Protein AF-A0A167JBM9-F1 (afdb_monomer_lite)

InterPro domains:
  IPR036678 MutS, connector domain superfamily [G3DSA:3.30.420.110] (1-94)

Radius of gyration: 15.7 Å; chains: 1; bounding box: 48×23×42 Å

Foldseek 3Di:
DVVVVCCCPVVVVDDDDDDDPCPQQNWLLVLQVCCQVVLPQPDPVCNPPRRDDDPVLQVQADPPDPSSSHGDPVNGVVSSVVSNVVSVCVVVVD

Structure (mmCIF, N/CA/C/O backbone):
data_AF-A0A167JBM9-F1
#
_entry.id   AF-A0A167JBM9-F1
#
loop_
_atom_site.group_PDB
_atom_site.id
_atom_site.type_symbol
_atom_site.label_atom_id
_atom_site.label_alt_id
_atom_site.label_comp_id
_atom_site.label_asym_id
_atom_site.label_entity_id
_atom_site.label_seq_id
_atom_site.pdbx_PDB_ins_code
_atom_site.Cartn_x
_atom_site.Cartn_y
_atom_site.Cartn_z
_atom_site.occupancy
_atom_site.B_iso_or_equiv
_atom_site.auth_seq_id
_atom_site.auth_comp_id
_atom_site.auth_asym_id
_atom_site.auth_atom_id
_atom_site.pdbx_PDB_model_num
ATOM 1 N N . ALA A 1 1 ? -21.679 -3.253 3.600 1.00 62.62 1 ALA A N 1
ATOM 2 C CA . ALA A 1 1 ? -22.316 -3.381 4.931 1.00 62.62 1 ALA A CA 1
ATOM 3 C C . ALA A 1 1 ? -21.912 -4.681 5.633 1.00 62.62 1 ALA A C 1
ATOM 5 O O . ALA A 1 1 ? -21.502 -4.617 6.784 1.00 62.62 1 ALA A O 1
ATOM 6 N N . GLU A 1 2 ? -21.937 -5.831 4.954 1.00 80.44 2 GLU A N 1
ATOM 7 C CA . GLU A 1 2 ? -21.565 -7.127 5.557 1.00 80.44 2 GLU A CA 1
ATOM 8 C C . GLU A 1 2 ? -20.083 -7.234 5.958 1.00 80.44 2 GLU A C 1
ATOM 10 O O . GLU A 1 2 ? -19.777 -7.645 7.071 1.00 80.44 2 GLU A O 1
ATOM 15 N N . THR A 1 3 ? -19.147 -6.740 5.143 1.00 81.38 3 THR A N 1
ATOM 16 C CA . THR A 1 3 ? -17.706 -6.726 5.477 1.00 81.38 3 THR A CA 1
ATOM 17 C C . THR A 1 3 ? -17.394 -5.944 6.758 1.00 81.38 3 THR A C 1
ATOM 19 O O . THR A 1 3 ? -16.547 -6.336 7.553 1.00 81.38 3 THR A O 1
ATOM 22 N N . GLN A 1 4 ? -18.133 -4.860 7.003 1.00 81.50 4 GLN A N 1
ATOM 23 C CA . GLN A 1 4 ? -18.010 -4.054 8.221 1.00 81.50 4 GLN A CA 1
ATOM 24 C C . GLN A 1 4 ? -18.533 -4.800 9.456 1.00 81.50 4 GLN A C 1
ATOM 26 O O . GLN A 1 4 ? -17.983 -4.644 10.545 1.00 81.50 4 GLN A O 1
ATOM 31 N N . LYS A 1 5 ? -19.564 -5.644 9.301 1.00 86.69 5 LYS A N 1
ATOM 32 C CA . LYS A 1 5 ? -20.039 -6.513 10.387 1.00 86.69 5 LYS A CA 1
ATOM 33 C C . LYS A 1 5 ? -18.995 -7.561 10.747 1.00 86.69 5 LYS A C 1
ATOM 35 O O . LYS A 1 5 ? -18.776 -7.793 11.930 1.00 86.69 5 LYS A O 1
ATOM 40 N N . ILE A 1 6 ? -18.318 -8.145 9.757 1.00 87.88 6 ILE A N 1
ATOM 41 C CA . ILE A 1 6 ? -17.230 -9.109 9.985 1.00 87.88 6 ILE A CA 1
ATOM 42 C C . ILE A 1 6 ? -16.124 -8.458 10.821 1.00 87.88 6 ILE A C 1
ATOM 44 O O . ILE A 1 6 ? -15.768 -8.983 11.872 1.00 87.88 6 ILE A O 1
ATOM 48 N N . MET A 1 7 ? -15.654 -7.269 10.428 1.00 85.00 7 MET A N 1
ATOM 49 C CA . MET A 1 7 ? -14.624 -6.553 11.190 1.00 85.00 7 MET A CA 1
ATOM 50 C C . MET A 1 7 ? -15.060 -6.221 12.619 1.00 85.00 7 MET A C 1
ATOM 52 O O . MET A 1 7 ? -14.299 -6.410 13.559 1.00 85.00 7 MET A O 1
ATOM 56 N N . LYS A 1 8 ? -16.292 -5.746 12.811 1.00 84.81 8 LYS A N 1
ATOM 57 C CA . LYS A 1 8 ? -16.780 -5.350 14.142 1.00 84.81 8 LYS A CA 1
ATOM 58 C C . LYS A 1 8 ? -17.128 -6.531 15.052 1.00 84.81 8 LYS A C 1
ATOM 60 O O . LYS A 1 8 ? -17.078 -6.372 16.264 1.00 84.81 8 LYS A O 1
ATOM 65 N N . SER A 1 9 ? -17.491 -7.685 14.490 1.00 88.69 9 SER A N 1
ATOM 66 C CA . SER A 1 9 ? -17.881 -8.873 15.266 1.00 88.69 9 SER A CA 1
ATOM 67 C C . SER A 1 9 ? -16.711 -9.802 15.573 1.00 88.69 9 SER A C 1
ATOM 69 O O . SER A 1 9 ? -16.612 -10.286 16.696 1.00 88.69 9 SER A O 1
ATOM 71 N N . LEU A 1 10 ? -15.824 -10.043 14.603 1.00 89.00 10 LEU A N 1
ATOM 72 C CA . LEU A 1 10 ? -14.719 -10.997 14.745 1.00 89.00 10 LEU A CA 1
ATOM 73 C C . LEU A 1 10 ? -13.412 -10.342 15.194 1.00 89.00 10 LEU A C 1
ATOM 75 O O . LEU A 1 10 ? -12.552 -11.024 15.741 1.00 89.00 10 LEU A O 1
ATOM 79 N N . LEU A 1 11 ? -13.255 -9.032 14.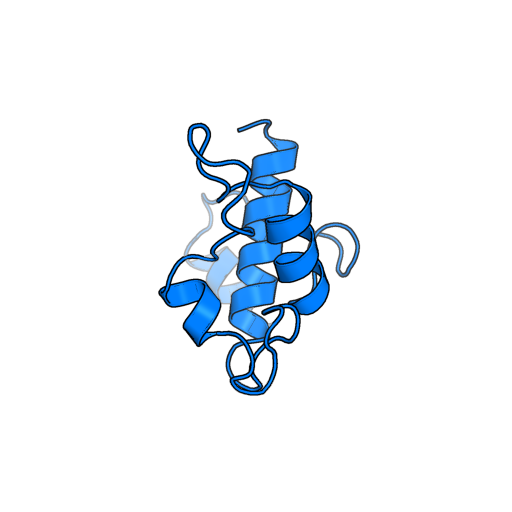980 1.00 86.31 11 LEU A N 1
ATOM 80 C CA . LEU A 1 11 ? -12.047 -8.279 15.332 1.00 86.31 11 LEU A CA 1
ATOM 81 C C . LEU A 1 11 ? -12.370 -7.096 16.273 1.00 86.31 11 LEU A C 1
ATOM 83 O O . LEU A 1 11 ? -11.965 -5.964 15.999 1.00 86.31 11 LEU A O 1
ATOM 87 N N . PRO A 1 12 ? -13.106 -7.311 17.386 1.00 83.12 12 PRO A N 1
ATOM 88 C CA . PRO A 1 12 ? -13.563 -6.219 18.248 1.00 83.12 12 PRO A CA 1
ATOM 89 C C . PRO A 1 12 ? -12.419 -5.505 18.983 1.00 83.12 12 PRO A C 1
ATOM 91 O O . PRO A 1 12 ? -12.560 -4.345 19.353 1.00 83.12 12 PRO A O 1
ATOM 94 N N . SER A 1 13 ? -11.286 -6.180 19.194 1.00 88.50 13 SER A N 1
ATOM 95 C CA . SER A 1 13 ? -10.105 -5.631 19.870 1.00 88.50 13 SER A CA 1
ATOM 96 C C . SER A 1 13 ? -9.107 -4.956 18.924 1.00 88.50 13 SER A C 1
ATOM 98 O O . SER A 1 13 ? -8.085 -4.449 19.380 1.00 88.50 13 SER A O 1
ATOM 100 N N . THR A 1 14 ? -9.355 -4.970 17.611 1.00 88.06 14 THR A N 1
ATOM 101 C CA . THR A 1 14 ? -8.452 -4.381 16.615 1.00 88.06 14 THR A CA 1
ATOM 102 C C . THR A 1 14 ? -8.799 -2.914 16.378 1.00 88.06 14 THR A C 1
ATOM 104 O O . THR A 1 14 ? -9.966 -2.559 16.210 1.00 88.06 14 THR A O 1
ATOM 107 N N . VAL A 1 15 ? -7.780 -2.055 16.313 1.00 86.81 15 VAL A N 1
ATOM 108 C CA . VAL A 1 15 ? -7.954 -0.642 15.957 1.00 86.81 15 VAL A CA 1
ATOM 109 C C . VAL A 1 15 ? -8.357 -0.540 14.487 1.00 86.81 15 VAL A C 1
ATOM 111 O O . VAL A 1 15 ? -7.644 -1.011 13.604 1.00 86.81 15 VAL A O 1
ATOM 114 N N . GLN A 1 16 ? -9.513 0.067 14.226 1.00 86.00 16 GLN A N 1
ATOM 115 C CA . GLN A 1 16 ? -10.021 0.293 12.874 1.00 86.00 16 GLN A CA 1
ATOM 116 C C . GLN A 1 16 ? -9.813 1.760 12.508 1.00 86.00 16 GLN A C 1
ATOM 118 O O . GLN A 1 16 ? -10.485 2.633 13.055 1.00 86.00 16 GLN A O 1
ATOM 123 N N . GLU A 1 17 ? -8.897 2.033 11.580 1.00 85.69 17 GLU A N 1
ATOM 124 C CA . GLU A 1 17 ? -8.647 3.390 11.095 1.00 85.69 17 GLU A CA 1
ATOM 125 C C . GLU A 1 17 ? -9.297 3.604 9.726 1.00 85.69 17 GLU A C 1
ATOM 127 O O . GLU A 1 17 ? -8.990 2.925 8.746 1.00 85.69 17 GLU A O 1
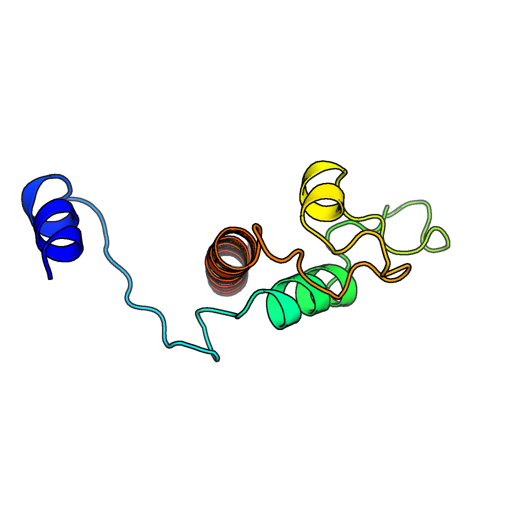ATOM 132 N N . GLY A 1 18 ? -10.237 4.548 9.669 1.00 85.12 18 GLY A N 1
ATOM 133 C CA . GLY A 1 18 ? -10.886 4.952 8.427 1.00 85.12 18 GLY A CA 1
ATOM 134 C C . GLY A 1 18 ? -10.038 5.984 7.696 1.00 85.12 18 GLY A C 1
ATOM 135 O O . GLY A 1 18 ? -10.008 7.145 8.097 1.00 85.12 18 GLY A O 1
ATOM 136 N N . LEU A 1 19 ? -9.370 5.575 6.619 1.00 87.25 19 LEU A N 1
ATOM 137 C CA . LEU A 1 19 ? -8.593 6.485 5.780 1.00 87.25 19 LEU A CA 1
ATOM 138 C C . LEU A 1 19 ? -9.460 7.144 4.705 1.00 87.25 19 LEU A C 1
ATOM 140 O O . LEU A 1 19 ? -10.357 6.532 4.124 1.00 87.25 19 LEU A O 1
ATOM 144 N N . THR A 1 20 ? -9.150 8.402 4.408 1.00 90.06 20 THR A N 1
ATOM 145 C CA . THR A 1 20 ? -9.835 9.184 3.372 1.00 90.06 20 THR A CA 1
ATOM 146 C C . THR A 1 20 ? -9.379 8.747 1.978 1.00 90.06 20 THR A C 1
ATOM 148 O O . THR A 1 20 ? -8.181 8.754 1.680 1.00 90.06 20 THR A O 1
ATOM 151 N N . ALA A 1 21 ? -10.328 8.395 1.107 1.00 88.69 21 ALA A N 1
ATOM 152 C CA . ALA A 1 21 ? -10.052 7.984 -0.269 1.00 88.69 21 ALA A CA 1
ATOM 153 C C . ALA A 1 21 ? -9.291 9.068 -1.059 1.00 88.69 21 ALA A C 1
ATOM 155 O O . ALA A 1 21 ? -9.610 10.255 -0.987 1.00 88.69 21 ALA A O 1
ATOM 156 N N . GLY A 1 22 ? -8.264 8.665 -1.810 1.00 84.31 22 GLY A N 1
ATOM 157 C CA . GLY A 1 22 ? -7.449 9.531 -2.671 1.00 84.31 22 GLY A CA 1
ATOM 158 C C . GLY A 1 22 ? -6.334 10.295 -1.946 1.00 84.31 22 GLY A C 1
ATOM 159 O O . GLY A 1 22 ? -5.193 10.334 -2.425 1.00 84.31 22 GLY A O 1
ATOM 160 N N . SER A 1 23 ? -6.616 10.879 -0.778 1.00 87.69 23 SER A N 1
ATOM 161 C CA . SER A 1 23 ? -5.614 11.624 0.000 1.00 87.69 23 SER A CA 1
ATOM 162 C C . SER A 1 23 ? -4.752 10.709 0.872 1.00 87.69 23 SER A C 1
ATOM 164 O O . SER A 1 23 ? -3.525 10.800 0.804 1.00 87.69 23 SER A O 1
ATOM 166 N N . GLN A 1 24 ? -5.384 9.803 1.624 1.00 89.94 24 GLN A N 1
ATOM 167 C CA . GLN A 1 24 ? -4.738 8.879 2.564 1.00 89.94 24 GLN A CA 1
ATOM 168 C C . GLN A 1 24 ? -4.752 7.437 2.043 1.00 89.94 24 GLN A C 1
ATOM 170 O O . GLN A 1 24 ? -3.741 6.749 2.084 1.00 89.94 24 GLN A O 1
ATOM 175 N N . PHE A 1 25 ? -5.884 6.993 1.492 1.00 91.62 25 PHE A N 1
ATOM 176 C CA . PHE A 1 25 ? -6.002 5.706 0.810 1.00 91.62 25 PHE A CA 1
ATOM 177 C C . PHE A 1 25 ? -5.743 5.919 -0.684 1.00 91.62 25 PHE A C 1
ATOM 179 O O . PHE A 1 25 ? -6.623 6.365 -1.426 1.00 91.62 25 PHE A O 1
ATOM 186 N N . TRP A 1 26 ? -4.499 5.711 -1.109 1.00 93.12 26 TRP A N 1
ATOM 187 C CA . TRP A 1 26 ? -4.063 6.021 -2.470 1.00 93.12 26 TRP A CA 1
ATOM 188 C C . TRP A 1 26 ? -4.607 5.028 -3.497 1.00 93.12 26 TRP A C 1
ATOM 190 O O . TRP A 1 26 ? -4.807 3.852 -3.203 1.00 93.12 26 TRP A O 1
ATOM 200 N N . ASN A 1 27 ? -4.821 5.504 -4.726 1.00 92.69 27 ASN A N 1
ATOM 201 C CA . ASN A 1 27 ? -5.090 4.620 -5.857 1.00 92.69 27 ASN A CA 1
ATOM 202 C C . ASN A 1 27 ? -3.793 3.933 -6.325 1.00 92.69 27 ASN A C 1
ATOM 204 O O . ASN A 1 27 ? -2.685 4.293 -5.911 1.00 92.69 27 ASN A O 1
ATOM 208 N N . ALA A 1 28 ? -3.928 2.931 -7.189 1.00 91.50 28 ALA A N 1
ATOM 209 C CA . ALA A 1 28 ? -2.802 2.119 -7.633 1.00 91.50 28 ALA A CA 1
ATOM 210 C C . ALA A 1 28 ? -1.710 2.942 -8.343 1.00 91.50 28 ALA A C 1
ATOM 212 O O . ALA A 1 28 ? -0.538 2.845 -7.984 1.00 91.50 28 ALA A O 1
ATOM 213 N N . SER A 1 29 ? -2.090 3.825 -9.273 1.00 89.75 29 SER A N 1
ATOM 214 C CA . SER A 1 29 ? -1.140 4.682 -9.999 1.00 89.75 29 SER A CA 1
ATOM 215 C C . SER A 1 29 ? -0.370 5.628 -9.074 1.00 89.75 29 SER A C 1
ATOM 217 O O . SER A 1 29 ? 0.844 5.770 -9.205 1.00 89.75 29 SER A O 1
ATOM 219 N N . LYS A 1 30 ? -1.047 6.255 -8.099 1.00 91.75 30 LYS A N 1
ATOM 220 C CA . LYS A 1 30 ? -0.389 7.111 -7.101 1.00 91.75 30 LYS A CA 1
ATOM 221 C C . LYS A 1 30 ? 0.570 6.305 -6.233 1.00 91.75 30 LYS A C 1
ATOM 223 O O . LYS A 1 30 ? 1.654 6.788 -5.943 1.00 91.75 30 LYS A O 1
ATOM 228 N N . THR A 1 31 ? 0.200 5.078 -5.873 1.00 92.75 31 THR A N 1
ATOM 229 C CA . THR A 1 31 ? 1.057 4.185 -5.084 1.00 92.75 31 THR A CA 1
ATOM 230 C C . THR A 1 31 ? 2.361 3.879 -5.810 1.00 92.75 31 THR A C 1
ATOM 232 O O . THR A 1 31 ? 3.428 4.108 -5.251 1.00 92.75 31 THR A O 1
ATOM 235 N N . LEU A 1 32 ? 2.289 3.426 -7.065 1.00 89.50 32 LEU A N 1
ATOM 236 C CA . LEU A 1 32 ? 3.475 3.121 -7.874 1.00 89.50 32 LEU A CA 1
ATOM 237 C C . LEU A 1 32 ? 4.368 4.351 -8.053 1.00 89.50 32 LEU A C 1
ATOM 239 O O . LEU A 1 32 ? 5.577 4.278 -7.839 1.00 89.50 32 LEU A O 1
ATOM 243 N N . LYS A 1 33 ? 3.756 5.498 -8.365 1.00 89.88 33 LYS A N 1
ATOM 244 C CA . LYS A 1 33 ? 4.464 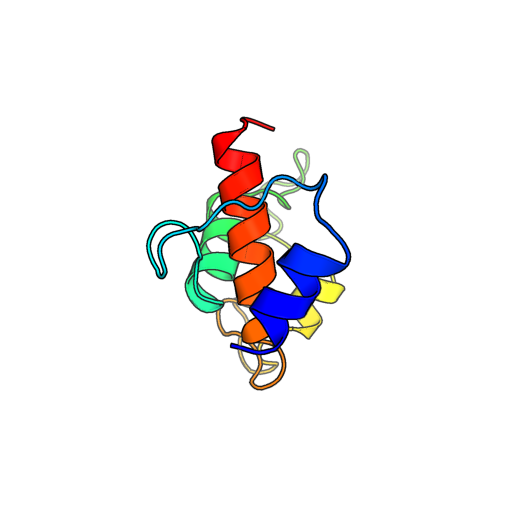6.770 -8.500 1.00 89.88 33 LYS A CA 1
ATOM 245 C C . LYS A 1 33 ? 5.207 7.145 -7.216 1.00 89.88 33 LYS A C 1
ATOM 247 O O . LYS A 1 33 ? 6.403 7.408 -7.269 1.00 89.88 33 LYS A O 1
ATOM 252 N N . THR A 1 34 ? 4.536 7.097 -6.064 1.00 90.81 34 THR A N 1
ATOM 253 C CA . THR A 1 34 ? 5.163 7.405 -4.772 1.00 90.81 34 THR A CA 1
ATOM 254 C C . THR A 1 34 ? 6.270 6.412 -4.417 1.00 90.81 34 THR A C 1
ATOM 256 O O . THR A 1 34 ? 7.301 6.829 -3.905 1.00 90.81 34 THR A O 1
ATOM 259 N N . LEU A 1 35 ? 6.117 5.118 -4.722 1.00 88.62 35 LEU A N 1
ATOM 260 C CA . LEU A 1 35 ? 7.165 4.126 -4.458 1.00 88.62 35 LEU A CA 1
ATOM 261 C C . LEU A 1 35 ? 8.468 4.418 -5.220 1.00 88.62 35 LEU A C 1
ATOM 263 O O . LEU A 1 35 ? 9.555 4.212 -4.679 1.00 88.62 35 LEU A O 1
ATOM 267 N N . ILE A 1 36 ? 8.351 4.900 -6.460 1.00 84.94 36 ILE A N 1
ATOM 268 C CA . ILE A 1 36 ? 9.490 5.266 -7.309 1.00 84.94 36 ILE A CA 1
ATOM 269 C C . ILE A 1 36 ? 10.086 6.612 -6.879 1.00 84.94 36 ILE A C 1
ATOM 271 O O . ILE A 1 36 ? 11.304 6.718 -6.745 1.00 84.94 36 ILE A O 1
ATOM 275 N N . GLU A 1 37 ? 9.243 7.623 -6.638 1.00 87.31 37 GLU A N 1
ATOM 276 C CA . GLU A 1 37 ? 9.666 8.979 -6.253 1.00 87.31 37 GLU A CA 1
ATOM 277 C C . GLU A 1 37 ? 10.381 9.014 -4.899 1.00 87.31 37 GLU A C 1
ATOM 279 O O . GLU A 1 37 ? 11.390 9.699 -4.753 1.00 87.31 37 GLU A O 1
ATOM 284 N N . GLU A 1 38 ? 9.894 8.253 -3.919 1.00 86.44 38 GLU A N 1
ATOM 285 C CA . GLU A 1 38 ? 10.511 8.169 -2.588 1.00 86.44 38 GLU A CA 1
ATOM 286 C C . GLU A 1 38 ? 11.761 7.278 -2.579 1.00 86.44 38 GLU A C 1
ATOM 288 O O . GLU A 1 38 ? 12.467 7.209 -1.576 1.00 86.44 38 GLU A O 1
ATOM 293 N N . GLY A 1 39 ? 12.045 6.586 -3.687 1.00 84.75 39 GLY A N 1
ATOM 294 C CA . GLY A 1 39 ? 13.270 5.813 -3.853 1.00 84.75 39 GLY A CA 1
ATOM 295 C C . GLY A 1 39 ? 13.426 4.662 -2.858 1.00 84.75 39 GLY A C 1
ATOM 296 O O . GLY A 1 39 ? 14.554 4.246 -2.609 1.00 84.75 39 GLY A O 1
ATOM 297 N N . TYR A 1 40 ? 12.329 4.116 -2.313 1.00 85.62 40 TYR A N 1
ATOM 298 C CA . TYR A 1 40 ? 12.373 3.045 -1.301 1.00 85.62 40 TYR A CA 1
ATOM 299 C C . TYR A 1 40 ? 13.188 1.818 -1.740 1.00 85.62 40 TYR A C 1
ATOM 301 O O . TYR A 1 40 ? 13.737 1.112 -0.899 1.00 85.62 40 TYR A O 1
ATOM 309 N N . PHE A 1 41 ? 13.257 1.566 -3.050 1.00 82.56 41 PHE A N 1
ATOM 310 C CA . PHE A 1 41 ? 13.949 0.424 -3.653 1.00 82.56 41 PHE A CA 1
ATOM 311 C C . PHE A 1 41 ? 15.202 0.815 -4.449 1.00 82.56 41 PHE A C 1
ATOM 313 O O . PHE A 1 41 ? 15.696 0.0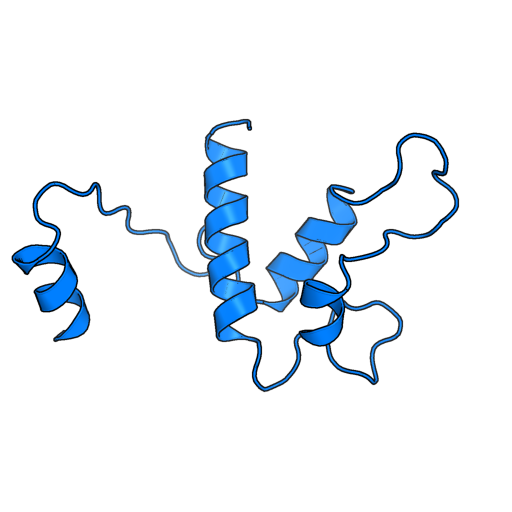17 -5.241 1.00 82.56 41 PHE A O 1
ATOM 320 N N . GLN A 1 42 ? 15.704 2.044 -4.299 1.00 78.50 42 GLN A N 1
ATOM 321 C CA . GLN A 1 42 ? 16.999 2.402 -4.875 1.00 78.50 42 GLN A CA 1
ATOM 322 C C . GLN A 1 42 ? 18.119 1.821 -4.008 1.00 78.50 42 GLN A C 1
ATOM 324 O O . GLN A 1 42 ? 18.166 2.054 -2.797 1.00 78.50 42 GLN A O 1
ATOM 329 N N . ASP A 1 43 ? 19.037 1.083 -4.632 1.00 65.12 43 ASP A N 1
ATOM 330 C CA . ASP A 1 43 ? 20.236 0.610 -3.950 1.00 65.12 43 ASP A CA 1
ATOM 331 C C . ASP A 1 43 ? 21.102 1.802 -3.536 1.00 65.12 43 ASP A C 1
ATOM 333 O O . ASP A 1 43 ? 21.495 2.631 -4.361 1.00 65.12 43 ASP A O 1
ATOM 337 N N . LYS A 1 44 ? 21.454 1.862 -2.247 1.00 60.16 44 LYS A N 1
ATOM 338 C CA . LYS A 1 44 ? 22.318 2.920 -1.697 1.00 60.16 44 LYS A CA 1
ATOM 339 C C . LYS A 1 44 ? 23.724 2.936 -2.314 1.00 60.16 44 LYS A C 1
ATOM 341 O O . LYS A 1 44 ? 24.401 3.952 -2.213 1.00 60.16 44 LYS A O 1
ATOM 346 N N . GLU A 1 45 ? 24.155 1.839 -2.938 1.00 55.84 45 GLU A N 1
ATOM 347 C CA . GLU A 1 45 ? 25.459 1.718 -3.605 1.00 55.84 45 GLU A CA 1
ATOM 348 C C . GLU A 1 45 ? 25.430 2.029 -5.109 1.00 55.84 45 GLU A C 1
ATOM 350 O O . GLU A 1 45 ? 26.462 2.398 -5.661 1.00 55.84 45 GLU A O 1
ATOM 355 N N . ASN A 1 46 ? 24.279 1.923 -5.783 1.00 50.31 46 ASN A N 1
ATOM 356 C CA . ASN A 1 46 ? 24.182 2.071 -7.239 1.00 50.31 46 ASN A CA 1
ATOM 357 C C . ASN A 1 46 ? 23.015 2.983 -7.628 1.00 50.31 46 ASN A C 1
ATOM 359 O O . ASN A 1 46 ? 22.007 2.560 -8.186 1.00 50.31 46 ASN A O 1
ATOM 363 N N . SER A 1 47 ? 23.194 4.285 -7.414 1.00 53.25 47 SER A N 1
ATOM 364 C CA . SER A 1 47 ? 22.213 5.320 -7.780 1.00 53.25 47 SER A CA 1
ATOM 365 C C . SER A 1 47 ? 21.976 5.477 -9.296 1.00 53.25 47 SER A C 1
ATOM 367 O O . SER A 1 47 ? 21.145 6.283 -9.699 1.00 53.25 47 SER A O 1
ATOM 369 N N . ASN A 1 48 ? 22.691 4.719 -10.141 1.00 51.69 48 ASN A N 1
ATOM 370 C CA . ASN A 1 48 ? 22.559 4.737 -11.605 1.00 51.69 48 ASN A CA 1
ATOM 371 C C . ASN A 1 48 ? 21.722 3.580 -12.178 1.00 51.69 48 ASN A C 1
ATOM 373 O O . ASN A 1 48 ? 21.382 3.614 -13.361 1.00 51.69 48 ASN A O 1
ATOM 377 N N . SER A 1 49 ? 21.372 2.564 -11.383 1.00 53.19 49 SER A N 1
ATOM 378 C CA . SER A 1 49 ? 20.352 1.592 -11.784 1.00 53.19 49 SER A CA 1
ATOM 379 C C . SER A 1 49 ? 18.995 2.180 -11.421 1.00 53.19 49 SER A C 1
ATOM 381 O O . SER A 1 49 ? 18.697 2.332 -10.239 1.00 53.19 49 SER A O 1
ATOM 383 N N . GLY A 1 50 ? 18.200 2.574 -12.422 1.00 56.59 50 GLY A N 1
ATOM 384 C CA . GLY A 1 50 ? 16.860 3.132 -12.208 1.00 56.59 50 GLY A CA 1
ATOM 385 C C . GLY A 1 50 ? 16.051 2.302 -11.208 1.00 56.59 50 GLY A C 1
ATOM 386 O O . GLY A 1 50 ? 16.236 1.091 -11.144 1.00 56.59 50 GLY A O 1
ATOM 387 N N . ALA A 1 51 ? 15.198 2.955 -10.411 1.00 61.47 51 ALA A N 1
ATOM 388 C CA . ALA A 1 51 ? 14.471 2.334 -9.302 1.00 61.47 51 ALA A CA 1
ATOM 389 C C . ALA A 1 51 ? 13.845 0.988 -9.714 1.00 61.47 51 ALA A C 1
ATOM 391 O O . ALA A 1 51 ? 12.861 0.942 -10.455 1.00 61.47 51 ALA A O 1
ATOM 392 N N . VAL A 1 52 ? 14.440 -0.117 -9.256 1.00 70.69 52 VAL A N 1
ATOM 393 C CA . VAL A 1 52 ? 13.979 -1.458 -9.609 1.00 70.69 52 VAL A CA 1
ATOM 394 C C . VAL A 1 52 ? 12.893 -1.837 -8.618 1.00 70.69 52 VAL A C 1
ATOM 396 O O . VAL A 1 52 ? 13.164 -2.144 -7.460 1.00 70.69 52 VAL A O 1
ATOM 399 N N . LEU A 1 53 ? 11.638 -1.807 -9.068 1.00 78.38 53 LEU A N 1
ATOM 400 C CA . LEU A 1 53 ? 10.540 -2.345 -8.274 1.00 78.38 53 LEU A CA 1
ATOM 401 C C . LEU A 1 53 ? 10.790 -3.840 -7.995 1.00 78.38 53 LEU A C 1
ATOM 403 O O . LEU A 1 53 ? 11.210 -4.567 -8.904 1.00 78.38 53 LEU A O 1
ATOM 407 N N . PRO A 1 54 ? 10.487 -4.330 -6.779 1.00 84.88 54 PRO A N 1
ATOM 408 C CA . PRO A 1 54 ? 10.555 -5.749 -6.465 1.00 84.88 54 PRO A CA 1
ATOM 409 C C . PRO A 1 54 ? 9.790 -6.596 -7.496 1.00 84.88 54 PRO A C 1
ATOM 411 O O . PRO A 1 54 ? 8.730 -6.160 -7.957 1.00 84.88 54 PRO A O 1
ATOM 414 N N . PRO A 1 55 ? 10.247 -7.823 -7.818 1.00 83.06 55 PRO A N 1
ATOM 415 C CA . PRO A 1 55 ? 9.640 -8.660 -8.859 1.00 83.06 55 PRO A CA 1
ATOM 416 C C . PRO A 1 55 ? 8.125 -8.844 -8.709 1.00 83.06 55 PRO A C 1
ATOM 418 O O . PRO A 1 55 ? 7.400 -8.828 -9.700 1.00 83.06 55 PRO A O 1
ATOM 421 N N . VAL A 1 56 ? 7.640 -8.949 -7.468 1.00 88.12 56 VAL A N 1
ATOM 422 C CA . VAL A 1 56 ? 6.207 -9.063 -7.162 1.00 88.12 56 VAL A CA 1
ATOM 423 C C . VAL A 1 56 ? 5.456 -7.796 -7.571 1.00 88.12 56 VAL A C 1
ATOM 425 O O . VAL A 1 56 ? 4.482 -7.885 -8.309 1.00 88.12 56 VAL A O 1
ATOM 428 N N . ILE A 1 57 ? 5.936 -6.612 -7.175 1.00 86.38 57 ILE A N 1
ATOM 429 C CA . ILE A 1 57 ? 5.296 -5.338 -7.540 1.00 86.38 57 ILE A CA 1
ATOM 430 C C . ILE A 1 57 ? 5.373 -5.127 -9.054 1.00 86.38 57 ILE A C 1
ATOM 432 O O . ILE A 1 57 ? 4.395 -4.711 -9.664 1.00 86.38 57 ILE A O 1
ATOM 436 N N . ARG A 1 58 ? 6.492 -5.494 -9.687 1.00 84.81 58 ARG A N 1
ATOM 437 C CA . ARG A 1 58 ? 6.643 -5.421 -11.144 1.00 84.81 58 ARG A CA 1
ATOM 438 C C . ARG A 1 58 ? 5.638 -6.313 -11.878 1.00 84.81 58 ARG A C 1
ATOM 440 O O . ARG A 1 58 ? 5.044 -5.866 -12.852 1.00 84.81 58 ARG A O 1
ATOM 447 N N . SER A 1 59 ? 5.381 -7.527 -11.388 1.00 86.88 59 SER A N 1
ATOM 448 C CA . SER A 1 59 ? 4.360 -8.420 -11.965 1.00 86.88 59 SER A CA 1
ATOM 449 C C . SER A 1 59 ? 2.924 -7.890 -11.838 1.00 86.88 59 SER A C 1
ATOM 451 O O . SER A 1 59 ? 2.026 -8.364 -12.525 1.00 86.88 59 SER A O 1
ATOM 453 N N . MET A 1 60 ? 2.708 -6.895 -10.972 1.00 88.62 60 MET A N 1
ATOM 454 C CA . MET A 1 60 ? 1.421 -6.226 -10.767 1.00 88.62 60 MET A CA 1
ATOM 455 C C . MET A 1 60 ? 1.253 -4.973 -11.642 1.00 88.62 60 MET A C 1
ATOM 457 O O . MET A 1 60 ? 0.196 -4.341 -11.604 1.00 88.62 60 MET A O 1
ATOM 461 N N . THR A 1 61 ? 2.278 -4.595 -12.410 1.00 87.44 61 THR A N 1
ATOM 462 C CA . THR A 1 61 ? 2.230 -3.498 -13.392 1.00 87.44 61 THR A CA 1
ATOM 463 C C . THR A 1 61 ? 1.914 -4.030 -14.789 1.00 87.44 61 THR A C 1
ATOM 465 O O . THR A 1 61 ? 2.076 -5.219 -15.055 1.00 87.44 61 THR A O 1
ATOM 468 N N . ALA A 1 62 ? 1.429 -3.168 -15.681 1.00 84.19 62 ALA A N 1
ATOM 469 C CA . ALA A 1 62 ? 1.148 -3.549 -17.062 1.00 84.19 62 ALA A CA 1
ATOM 470 C C . ALA A 1 62 ? 2.443 -3.920 -17.812 1.00 84.19 62 ALA A C 1
ATOM 472 O O . ALA A 1 62 ? 3.413 -3.166 -17.784 1.00 84.19 62 ALA A O 1
ATOM 473 N N . GLU A 1 63 ? 2.442 -5.042 -18.542 1.00 72.50 63 GLU A N 1
ATOM 474 C CA . GLU A 1 63 ? 3.613 -5.519 -19.308 1.00 72.50 63 GLU A CA 1
ATOM 475 C C . GLU A 1 63 ? 4.080 -4.525 -20.382 1.00 72.50 63 GLU A C 1
ATOM 477 O O . GLU A 1 63 ? 5.255 -4.494 -20.745 1.00 72.50 63 GLU A O 1
ATOM 482 N N . SER A 1 64 ? 3.162 -3.692 -20.879 1.00 65.56 64 SER A N 1
ATOM 483 C CA . SER A 1 64 ? 3.430 -2.657 -21.877 1.00 65.56 64 SER A CA 1
ATOM 484 C C . SER A 1 64 ? 4.119 -1.409 -21.315 1.00 65.56 64 SER A C 1
ATOM 486 O O . SER A 1 64 ? 4.495 -0.533 -22.092 1.00 65.56 64 SER A O 1
ATOM 488 N N . ASP A 1 65 ? 4.255 -1.287 -19.991 1.00 68.50 65 ASP A N 1
ATOM 489 C CA . ASP A 1 65 ? 4.813 -0.101 -19.348 1.00 68.50 65 ASP A CA 1
ATOM 490 C C . ASP A 1 65 ? 6.272 -0.318 -18.928 1.00 68.50 65 ASP A C 1
ATOM 492 O O . ASP A 1 65 ? 6.579 -0.959 -17.922 1.00 68.50 65 ASP A O 1
ATOM 496 N N . SER A 1 66 ? 7.1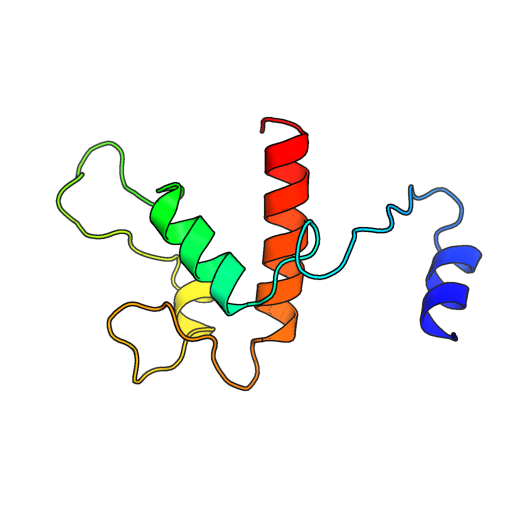93 0.269 -19.692 1.00 66.94 66 SER A N 1
ATOM 497 C CA . SER A 1 66 ? 8.628 0.250 -19.391 1.00 66.94 66 SER A CA 1
ATOM 498 C C . SER A 1 66 ? 8.996 1.023 -18.120 1.00 66.94 66 SER A C 1
ATOM 500 O O . SER A 1 66 ? 10.068 0.783 -17.564 1.00 66.94 66 SER A O 1
ATOM 502 N N . LEU A 1 67 ? 8.121 1.920 -17.648 1.00 70.50 67 LEU A N 1
ATOM 503 C CA . LEU A 1 67 ? 8.313 2.718 -16.436 1.00 70.50 67 LEU A CA 1
ATOM 504 C C . LEU A 1 67 ? 7.670 2.081 -15.195 1.00 70.50 67 LEU A C 1
ATOM 506 O O . LEU A 1 67 ? 7.972 2.506 -14.082 1.00 70.50 67 LEU A O 1
ATOM 510 N N . GLY A 1 68 ? 6.798 1.078 -15.360 1.00 73.81 68 GLY A N 1
ATOM 511 C CA . GLY A 1 68 ? 6.113 0.408 -14.247 1.00 73.81 68 GLY A CA 1
ATOM 512 C C . GLY A 1 68 ? 5.195 1.329 -13.429 1.00 73.81 68 GLY A C 1
ATOM 513 O O . GLY A 1 68 ? 5.002 1.111 -12.234 1.00 73.81 68 GLY A O 1
ATOM 514 N N . LEU A 1 69 ? 4.649 2.378 -14.047 1.00 78.69 69 LEU A N 1
ATOM 515 C CA . LEU A 1 69 ? 3.752 3.359 -13.421 1.00 78.69 69 LEU A CA 1
ATOM 516 C C . LEU A 1 69 ? 2.270 3.026 -13.633 1.00 78.69 69 LEU A C 1
ATOM 518 O O . LEU A 1 69 ? 1.391 3.581 -12.965 1.00 78.69 69 LEU A O 1
ATOM 522 N N . THR A 1 70 ? 1.997 2.116 -14.558 1.00 86.00 70 THR A N 1
ATOM 523 C CA . THR A 1 70 ? 0.664 1.690 -14.947 1.00 86.00 70 THR A CA 1
ATOM 524 C C . THR A 1 70 ? 0.321 0.408 -14.197 1.00 86.00 70 THR A C 1
ATOM 526 O O . THR A 1 70 ? 0.982 -0.616 -14.393 1.00 86.00 70 THR A O 1
ATOM 529 N N . PRO A 1 71 ? -0.694 0.432 -13.323 1.00 87.62 71 PRO A N 1
ATOM 530 C CA . PRO A 1 71 ? -1.151 -0.772 -12.649 1.00 87.62 71 PRO A CA 1
ATOM 531 C C . PRO A 1 71 ? -1.742 -1.761 -13.661 1.00 87.62 71 PRO A C 1
ATOM 533 O O . PRO A 1 71 ? -2.403 -1.361 -14.617 1.00 87.62 71 PRO A O 1
ATOM 536 N N . GLY A 1 72 ? -1.512 -3.056 -13.449 1.00 88.81 72 GLY A N 1
ATOM 537 C CA . GLY A 1 72 ? -2.157 -4.107 -14.231 1.00 88.81 72 GLY A CA 1
ATOM 538 C C . GLY A 1 72 ? -3.648 -4.210 -13.900 1.00 88.81 72 GLY A C 1
ATOM 539 O O . GLY A 1 72 ? -4.048 -3.984 -12.755 1.00 88.81 72 GLY A O 1
ATOM 540 N N . GLU A 1 73 ? -4.463 -4.604 -14.881 1.00 84.88 73 GLU A N 1
ATOM 541 C CA . GLU A 1 73 ? -5.936 -4.626 -14.785 1.00 84.88 73 GLU A CA 1
ATOM 542 C C . GLU A 1 73 ? -6.457 -5.415 -13.569 1.00 84.88 73 GLU A C 1
ATOM 544 O O . GLU A 1 73 ? -7.391 -4.992 -12.896 1.00 84.88 73 GLU A O 1
ATOM 549 N N . ASN A 1 74 ? -5.799 -6.525 -13.220 1.00 89.75 74 ASN A N 1
ATOM 550 C CA . ASN A 1 74 ? -6.197 -7.383 -12.095 1.00 89.75 74 ASN A CA 1
ATOM 551 C C . ASN A 1 74 ? -5.505 -7.042 -10.763 1.00 89.75 74 ASN A C 1
ATOM 553 O O . ASN A 1 74 ? -5.721 -7.723 -9.762 1.00 89.75 74 ASN A O 1
ATOM 557 N N . SER A 1 75 ? -4.653 -6.015 -10.736 1.00 90.69 75 SER A N 1
ATOM 558 C CA . SER A 1 75 ? -3.813 -5.676 -9.577 1.00 90.69 75 SER A CA 1
ATOM 559 C C . SER A 1 75 ? -4.150 -4.328 -8.936 1.00 90.69 75 SER A C 1
ATOM 561 O O . SER A 1 75 ? -3.538 -3.957 -7.932 1.00 90.69 75 SER A O 1
ATOM 563 N N . GLU A 1 76 ? -5.140 -3.604 -9.460 1.00 91.06 76 GLU A N 1
ATOM 564 C CA . GLU A 1 76 ? -5.484 -2.254 -9.000 1.00 91.06 76 GLU A CA 1
ATOM 565 C C . GLU A 1 76 ? -5.860 -2.211 -7.508 1.00 91.06 76 GLU A C 1
ATOM 567 O O . GLU A 1 76 ? -5.335 -1.390 -6.753 1.00 91.06 76 GLU A O 1
ATOM 572 N N . LEU A 1 77 ? -6.705 -3.140 -7.047 1.00 92.56 77 LEU A N 1
ATOM 573 C CA . LEU A 1 77 ? -7.120 -3.205 -5.640 1.00 92.56 77 LEU A CA 1
ATOM 574 C C . LEU A 1 77 ? -5.950 -3.515 -4.702 1.00 92.56 77 LEU A C 1
ATOM 576 O O . LEU A 1 77 ? -5.842 -2.924 -3.628 1.00 92.56 77 LEU A O 1
ATOM 580 N N . ALA A 1 78 ? -5.062 -4.420 -5.111 1.00 93.75 78 ALA A N 1
ATOM 581 C CA . ALA A 1 78 ? -3.917 -4.824 -4.307 1.00 93.75 78 ALA A CA 1
ATOM 582 C C . ALA A 1 78 ? -2.880 -3.695 -4.195 1.00 93.75 78 ALA A C 1
ATOM 584 O O . ALA A 1 78 ? -2.390 -3.412 -3.102 1.00 93.75 78 ALA A O 1
ATOM 585 N N . LEU A 1 79 ? -2.610 -2.986 -5.295 1.00 93.31 79 LEU A N 1
ATOM 586 C CA . LEU A 1 79 ? -1.745 -1.804 -5.286 1.00 93.31 79 LEU A CA 1
ATOM 587 C C . LEU A 1 79 ? -2.360 -0.651 -4.485 1.00 93.31 79 LEU A C 1
ATOM 589 O O . LEU A 1 79 ? -1.649 0.036 -3.761 1.00 93.31 79 LEU A O 1
ATOM 593 N N . SER A 1 80 ? -3.678 -0.458 -4.550 1.00 93.56 80 SER A N 1
ATOM 594 C CA . SER A 1 80 ? -4.363 0.552 -3.737 1.00 93.56 80 SER A CA 1
ATOM 595 C C . SER A 1 80 ? -4.305 0.227 -2.235 1.00 93.56 80 SER A C 1
ATOM 597 O O . SER A 1 80 ? -4.015 1.105 -1.420 1.00 93.56 80 SER A O 1
ATOM 599 N N . ALA A 1 81 ? -4.482 -1.045 -1.860 1.00 94.31 81 ALA A N 1
ATOM 600 C CA . ALA A 1 81 ? -4.297 -1.503 -0.482 1.00 94.31 81 ALA A CA 1
ATOM 601 C C . ALA A 1 81 ? -2.850 -1.304 0.002 1.00 94.31 81 ALA A C 1
ATOM 603 O O . ALA A 1 81 ? -2.634 -0.835 1.121 1.00 94.31 81 ALA A O 1
ATOM 604 N N . LEU A 1 82 ? -1.859 -1.577 -0.853 1.00 94.38 82 LEU A N 1
ATOM 605 C CA . LEU A 1 82 ? -0.455 -1.296 -0.552 1.00 94.38 82 LEU A CA 1
ATOM 606 C C . LEU A 1 82 ? -0.215 0.204 -0.332 1.00 94.38 82 LEU A C 1
ATOM 608 O O . LEU A 1 82 ? 0.467 0.570 0.621 1.00 94.38 82 LEU A O 1
ATOM 612 N N . GLY A 1 83 ? -0.807 1.075 -1.151 1.00 93.62 83 GLY A N 1
ATOM 613 C CA . GLY A 1 83 ? -0.704 2.528 -0.990 1.00 93.62 83 GLY A CA 1
ATOM 614 C C . GLY A 1 83 ? -1.204 3.019 0.360 1.00 93.62 83 GLY A C 1
ATOM 615 O O . GLY A 1 83 ? -0.570 3.859 0.992 1.00 93.62 83 GLY A O 1
ATOM 616 N N . CYS A 1 84 ? -2.302 2.442 0.840 1.00 93.94 84 CYS A N 1
ATOM 617 C CA . CYS A 1 84 ? -2.807 2.666 2.190 1.00 93.94 84 CYS A CA 1
ATOM 618 C C . CYS A 1 84 ? -1.796 2.245 3.268 1.00 93.94 84 CYS A C 1
ATOM 620 O O . CYS A 1 84 ? -1.525 3.017 4.190 1.00 93.94 84 CYS A O 1
ATOM 622 N N . CYS A 1 85 ? -1.211 1.049 3.151 1.00 94.19 85 CYS A N 1
ATOM 623 C CA . CYS A 1 85 ? -0.176 0.597 4.081 1.00 94.19 85 CYS A CA 1
ATOM 624 C C . CYS A 1 85 ? 1.024 1.551 4.083 1.00 94.19 85 CYS A C 1
ATOM 626 O O . CYS A 1 85 ? 1.423 2.014 5.146 1.00 94.19 85 CYS A O 1
ATOM 628 N N . VAL A 1 86 ? 1.549 1.907 2.908 1.00 93.81 86 VAL A N 1
ATOM 629 C CA . VAL A 1 86 ? 2.695 2.822 2.765 1.00 93.81 86 VAL A CA 1
ATOM 630 C C . VAL A 1 86 ? 2.383 4.196 3.353 1.00 93.81 86 VAL A C 1
ATOM 632 O O . VAL A 1 86 ? 3.198 4.738 4.094 1.00 93.81 86 VAL A O 1
ATOM 635 N N . PHE A 1 87 ? 1.197 4.749 3.089 1.00 94.06 87 PHE A N 1
ATOM 636 C CA . PHE A 1 87 ? 0.768 6.008 3.696 1.00 94.06 87 PHE A CA 1
ATOM 637 C C . PHE A 1 87 ? 0.792 5.934 5.225 1.00 94.06 87 PH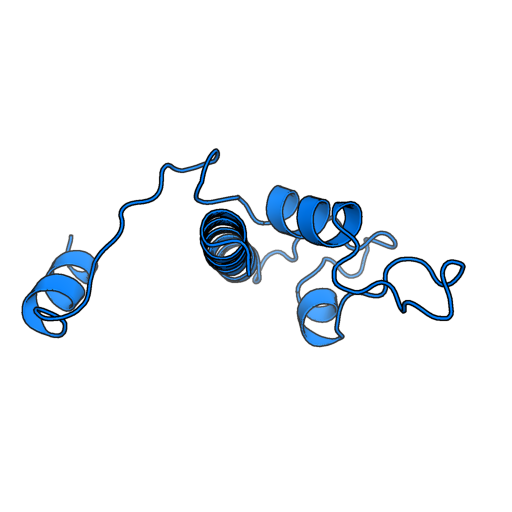E A C 1
ATOM 639 O O . PHE A 1 87 ? 1.285 6.852 5.882 1.00 94.06 87 PHE A O 1
ATOM 646 N N . TYR A 1 88 ? 0.269 4.846 5.793 1.00 93.38 88 TYR A N 1
ATOM 647 C CA . TYR A 1 88 ? 0.207 4.684 7.238 1.00 93.38 88 TYR A CA 1
ATOM 648 C C . TYR A 1 88 ? 1.600 4.515 7.860 1.00 93.38 88 TYR A C 1
ATOM 650 O O . TYR A 1 88 ? 1.904 5.168 8.854 1.00 93.38 88 TYR A O 1
ATOM 658 N N . LEU A 1 89 ? 2.482 3.738 7.225 1.00 93.81 89 LEU A N 1
ATOM 659 C CA . LEU A 1 89 ? 3.891 3.617 7.621 1.00 93.81 89 LEU A CA 1
ATOM 660 C C . LEU A 1 89 ? 4.600 4.980 7.574 1.00 93.81 89 LEU A C 1
ATOM 662 O O . LEU A 1 89 ? 5.222 5.391 8.551 1.00 93.81 89 LEU A O 1
ATOM 666 N N . LYS A 1 90 ? 4.394 5.747 6.496 1.00 91.44 90 LYS A N 1
ATOM 667 C CA . LYS A 1 90 ? 4.936 7.105 6.346 1.00 91.44 90 LYS A CA 1
ATOM 668 C C . LYS A 1 90 ? 4.405 8.062 7.417 1.00 91.44 90 LYS A C 1
ATOM 670 O O . LYS A 1 90 ? 5.167 8.869 7.942 1.00 91.44 90 LYS A O 1
ATOM 675 N N . LYS A 1 91 ? 3.123 7.955 7.786 1.00 91.12 91 LYS A N 1
ATOM 676 C CA . LYS A 1 91 ? 2.515 8.707 8.902 1.00 91.12 91 LYS A CA 1
ATOM 677 C C . LYS A 1 91 ? 3.149 8.335 10.249 1.00 91.12 91 LYS A C 1
ATOM 679 O O . LYS A 1 91 ? 3.283 9.202 11.107 1.00 91.12 91 LYS A O 1
ATOM 684 N N . CYS A 1 92 ? 3.549 7.077 10.421 1.00 92.62 92 CYS A N 1
ATOM 685 C CA . CYS A 1 92 ? 4.260 6.582 11.600 1.00 92.62 92 CYS A CA 1
ATOM 686 C C . CYS A 1 92 ? 5.774 6.864 11.590 1.00 92.62 92 CYS A C 1
ATOM 688 O O . CYS A 1 92 ? 6.412 6.644 12.615 1.00 92.62 92 CYS A O 1
ATOM 690 N N . ILE A 1 93 ? 6.328 7.393 10.490 1.00 90.56 93 ILE A N 1
ATOM 691 C CA . ILE A 1 93 ? 7.757 7.723 10.333 1.00 90.56 93 ILE A CA 1
ATOM 692 C C . ILE A 1 93 ? 8.648 6.472 10.475 1.00 90.56 93 ILE A C 1
ATOM 694 O O . ILE A 1 93 ? 9.658 6.485 11.180 1.00 90.56 93 ILE A O 1
ATOM 698 N N . ILE A 1 94 ? 8.255 5.378 9.816 1.00 87.75 94 ILE A N 1
ATOM 699 C CA . ILE A 1 94 ? 9.027 4.124 9.743 1.00 87.75 94 ILE A CA 1
ATOM 700 C C . ILE A 1 94 ? 9.323 3.709 8.308 1.00 87.75 94 ILE A C 1
ATOM 702 O O . ILE A 1 94 ? 8.544 4.095 7.406 1.00 87.75 94 ILE A O 1
#

Organism: NCBI:txid59700

pLDDT: mean 83.58, std 11.12, range [50.31, 94.38]

Secondary structure (DSSP, 8-state):
-HHHHHHHHH-TTS----PPBTTTB--HHHHHHHHHHTTTT--TT-TTS-----HHHHHTB-TT-TTS-SB-TTTHHHHHHHHHHHHHHHHHT-

Sequence (94 aa):
AETQKIMKSLLPSTVQEGLTAGSQFWNASKTLKTLIEEGYFQDKENSNSGAVLPPVIRSMTAESDSLGLTPGENSELALSALGCCVFYLKKCII